Protein AF-A0A6I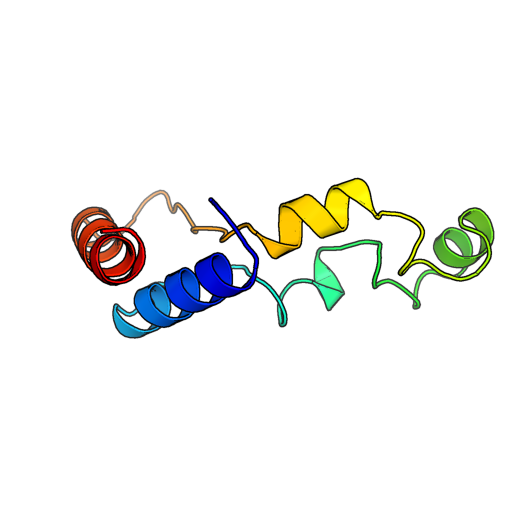3FL46-F1 (afdb_monomer_lite)

Secondary structure (DSSP, 8-state):
---HHHHHHHHHHHHHTT-----TTTTHHHH-GGG-TT-HHHHHHTTT-HHHHTHHHHHHHTT--PPP--TT--TTHHHHHHHHHHHHH-

Sequence (90 aa):
MADKATARKCRDSLLTEGLSTKILPEAVTWHFAGTWTHMSELVARHGGDLAKAFGPSRSRLERAVSLPVVVKMDETVPARLHTALSKVLS

pLDDT: mean 89.35, std 8.69, range [57.91, 96.88]

Radius of gyration: 15.99 Å; chains: 1; bounding box: 32×22×44 Å

Foldseek 3Di:
DQALVLQVQLQVLCVVLVFDWCAPDVNCCPVPQQNPLVPVVSCVVQVNHSVPSPVVVCRVRSRDIGGDDDPPDDPCSVVSSCVSNVVRPD

Structure (mmCIF, N/CA/C/O backbone):
data_AF-A0A6I3FL46-F1
#
_entry.id   AF-A0A6I3FL46-F1
#
loop_
_atom_site.group_PDB
_atom_site.id
_atom_site.type_symbol
_atom_site.label_atom_id
_atom_site.label_alt_id
_atom_site.label_comp_id
_atom_site.label_asym_id
_atom_site.label_entity_id
_atom_site.label_seq_id
_atom_site.pdbx_PDB_ins_code
_atom_site.Cartn_x
_atom_site.Cartn_y
_atom_site.Cartn_z
_atom_site.occupancy
_atom_site.B_iso_or_equiv
_atom_site.auth_seq_id
_atom_site.auth_comp_id
_atom_site.auth_asym_id
_atom_site.auth_atom_id
_atom_site.pdbx_PDB_model_num
ATOM 1 N N . MET A 1 1 ? 13.155 -3.166 11.696 1.00 57.91 1 MET A N 1
ATOM 2 C CA . MET A 1 1 ? 13.375 -2.388 10.449 1.00 57.91 1 MET A CA 1
ATOM 3 C C . MET A 1 1 ? 12.155 -2.564 9.559 1.00 57.91 1 MET A C 1
ATOM 5 O O . MET A 1 1 ? 11.668 -3.678 9.473 1.00 57.91 1 MET A O 1
ATOM 9 N N . ALA A 1 2 ? 11.643 -1.503 8.927 1.00 79.25 2 ALA A N 1
ATOM 10 C CA . ALA A 1 2 ? 10.507 -1.628 8.010 1.00 79.25 2 ALA A CA 1
ATOM 11 C C . ALA A 1 2 ? 10.948 -2.311 6.704 1.00 79.25 2 ALA A C 1
ATOM 13 O O . ALA A 1 2 ? 11.811 -1.780 5.996 1.00 79.25 2 ALA A O 1
ATOM 14 N N . ASP A 1 3 ? 10.360 -3.468 6.397 1.00 91.00 3 ASP A N 1
ATOM 15 C CA . ASP A 1 3 ? 10.612 -4.271 5.198 1.00 91.00 3 ASP A CA 1
ATOM 16 C C . ASP A 1 3 ? 9.304 -4.692 4.496 1.00 91.00 3 ASP A C 1
ATOM 18 O O . ASP A 1 3 ? 8.194 -4.442 4.974 1.00 91.00 3 ASP A O 1
ATOM 22 N N . LYS A 1 4 ? 9.437 -5.318 3.321 1.00 90.56 4 LYS A N 1
ATOM 23 C CA . LYS A 1 4 ? 8.304 -5.720 2.475 1.00 90.56 4 LYS A CA 1
ATOM 24 C C . LYS A 1 4 ? 7.443 -6.806 3.110 1.00 90.56 4 LYS A C 1
ATOM 26 O O . LYS A 1 4 ? 6.230 -6.827 2.907 1.00 90.56 4 LYS A O 1
ATOM 31 N N . ALA A 1 5 ? 8.057 -7.721 3.857 1.00 91.50 5 ALA A N 1
ATOM 32 C CA . ALA A 1 5 ? 7.334 -8.792 4.532 1.00 91.50 5 ALA A CA 1
ATOM 33 C C . ALA A 1 5 ? 6.483 -8.225 5.674 1.00 91.50 5 ALA A C 1
ATOM 35 O O . ALA A 1 5 ? 5.313 -8.573 5.805 1.00 91.50 5 ALA A O 1
ATOM 36 N N . THR A 1 6 ? 7.041 -7.292 6.437 1.00 93.19 6 THR A N 1
ATOM 37 C CA . THR A 1 6 ? 6.368 -6.573 7.517 1.00 93.19 6 THR A CA 1
ATOM 38 C C . THR A 1 6 ? 5.209 -5.743 6.975 1.00 93.19 6 THR A C 1
ATOM 40 O O . THR A 1 6 ? 4.103 -5.844 7.493 1.00 93.19 6 THR A O 1
ATOM 43 N N . ALA A 1 7 ? 5.399 -5.010 5.871 1.00 91.56 7 ALA A N 1
ATOM 44 C CA . ALA A 1 7 ? 4.313 -4.260 5.230 1.00 91.56 7 ALA A CA 1
ATOM 45 C C . ALA A 1 7 ? 3.145 -5.165 4.790 1.00 91.56 7 ALA A C 1
ATOM 47 O O . ALA A 1 7 ? 1.981 -4.810 4.980 1.00 91.56 7 ALA A O 1
ATOM 48 N N . ARG A 1 8 ? 3.440 -6.359 4.254 1.00 90.44 8 ARG A N 1
ATOM 49 C CA . ARG A 1 8 ? 2.416 -7.361 3.906 1.00 90.44 8 ARG A CA 1
ATOM 50 C C . ARG A 1 8 ? 1.666 -7.861 5.140 1.00 90.44 8 ARG A C 1
ATOM 52 O O . ARG A 1 8 ? 0.443 -7.807 5.140 1.00 90.44 8 ARG A O 1
ATOM 59 N N . LYS A 1 9 ? 2.384 -8.232 6.205 1.00 93.25 9 LYS A N 1
ATOM 60 C CA . LYS A 1 9 ? 1.781 -8.659 7.480 1.00 93.25 9 LYS A CA 1
ATOM 61 C C . LYS A 1 9 ? 0.893 -7.573 8.090 1.00 93.25 9 LYS A C 1
ATOM 63 O O . LYS A 1 9 ? -0.216 -7.871 8.521 1.00 93.25 9 LYS A O 1
ATOM 68 N N . CYS A 1 10 ? 1.339 -6.314 8.081 1.00 93.38 10 CYS A N 1
ATOM 69 C CA . CYS A 1 10 ? 0.525 -5.186 8.537 1.00 93.38 10 CYS A CA 1
ATOM 70 C C . CYS A 1 10 ? -0.771 -5.081 7.732 1.00 93.38 10 CYS A C 1
ATOM 72 O O . CYS A 1 10 ? -1.838 -4.951 8.323 1.00 93.38 10 CYS A O 1
ATOM 74 N N . ARG A 1 11 ? -0.707 -5.182 6.397 1.00 91.88 11 ARG A N 1
ATOM 75 C CA . ARG A 1 11 ? -1.917 -5.191 5.564 1.00 91.88 11 ARG A CA 1
ATOM 76 C C . ARG A 1 11 ? -2.833 -6.370 5.893 1.00 91.88 11 ARG A C 1
ATOM 78 O O . ARG A 1 11 ? -4.028 -6.151 6.036 1.00 91.88 11 ARG A O 1
ATOM 85 N N . ASP A 1 12 ? -2.313 -7.585 6.021 1.00 92.50 12 ASP A N 1
ATOM 86 C CA . ASP A 1 12 ? -3.156 -8.757 6.291 1.00 92.50 12 ASP A CA 1
ATOM 87 C C . ASP A 1 12 ? -3.862 -8.628 7.658 1.00 92.50 12 ASP A C 1
ATOM 89 O O . ASP A 1 12 ? -5.052 -8.926 7.786 1.00 92.50 12 ASP A O 1
ATOM 93 N N . SER A 1 13 ? -3.168 -8.074 8.659 1.00 94.94 13 SER A N 1
ATOM 94 C CA . SER A 1 13 ? -3.748 -7.739 9.966 1.00 94.94 13 SER A CA 1
ATOM 95 C C . SER A 1 13 ? -4.838 -6.659 9.862 1.00 94.94 13 SER A C 1
ATOM 97 O O . SER A 1 13 ? -5.917 -6.810 10.430 1.00 94.94 13 SER A O 1
ATOM 99 N N . LEU A 1 14 ? -4.608 -5.601 9.075 1.00 94.12 14 LEU A N 1
ATOM 100 C CA . LEU A 1 14 ? -5.597 -4.544 8.817 1.00 94.12 14 LEU A CA 1
ATOM 101 C C . LEU A 1 14 ? -6.858 -5.086 8.129 1.00 94.12 14 LEU A C 1
ATOM 103 O O . LEU A 1 14 ? -7.968 -4.751 8.539 1.00 94.12 14 LEU A O 1
ATOM 107 N N . LEU A 1 15 ? -6.699 -5.961 7.131 1.00 92.62 15 LEU A N 1
ATOM 108 C CA . LEU A 1 15 ? -7.824 -6.608 6.448 1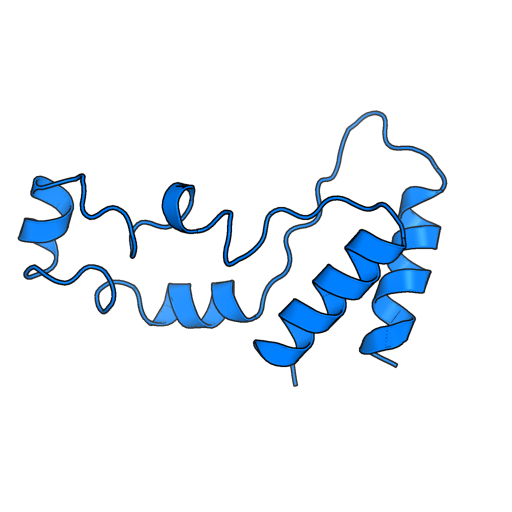.00 92.62 15 LEU A CA 1
ATOM 109 C C . LEU A 1 15 ? -8.637 -7.492 7.399 1.00 92.62 15 LEU A C 1
ATOM 111 O O . LEU A 1 15 ? -9.863 -7.491 7.321 1.00 92.62 15 LEU A O 1
ATOM 115 N N . THR A 1 16 ? -7.971 -8.195 8.319 1.00 94.25 16 THR A N 1
ATOM 116 C CA . THR A 1 16 ? -8.635 -9.015 9.350 1.00 94.25 16 THR A CA 1
ATOM 117 C C . THR A 1 16 ? -9.495 -8.161 10.280 1.00 94.25 16 THR A C 1
ATOM 119 O O . THR A 1 16 ? -10.594 -8.562 10.646 1.00 94.25 16 THR A O 1
ATOM 122 N N . GLU A 1 17 ? -9.041 -6.950 10.607 1.00 94.25 17 GLU A N 1
ATOM 123 C CA . GLU A 1 17 ? -9.829 -5.973 11.363 1.00 94.25 17 GLU A CA 1
ATOM 124 C C . GLU A 1 17 ? -10.884 -5.258 10.506 1.00 94.25 17 GLU A C 1
ATOM 126 O O . GLU A 1 17 ? -11.507 -4.320 10.991 1.00 94.25 17 GLU A O 1
ATOM 131 N N . GLY A 1 18 ? -11.097 -5.642 9.241 1.00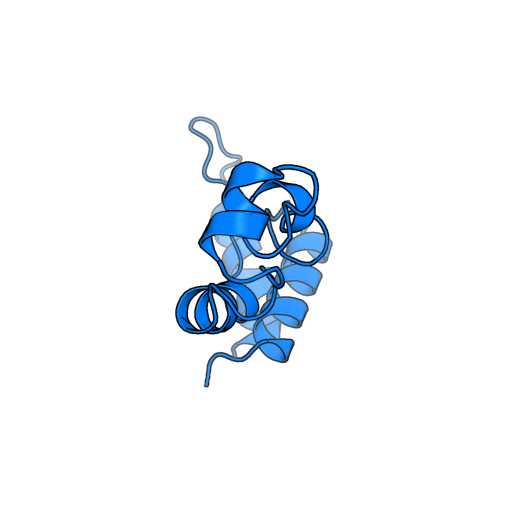 92.44 18 GLY A N 1
ATOM 132 C CA . GLY A 1 18 ? -12.080 -5.045 8.328 1.00 92.44 18 GLY A CA 1
ATOM 133 C C . GLY A 1 18 ? -11.693 -3.662 7.794 1.00 92.44 18 GLY A C 1
ATOM 134 O O . GLY A 1 18 ? -12.568 -2.884 7.408 1.00 9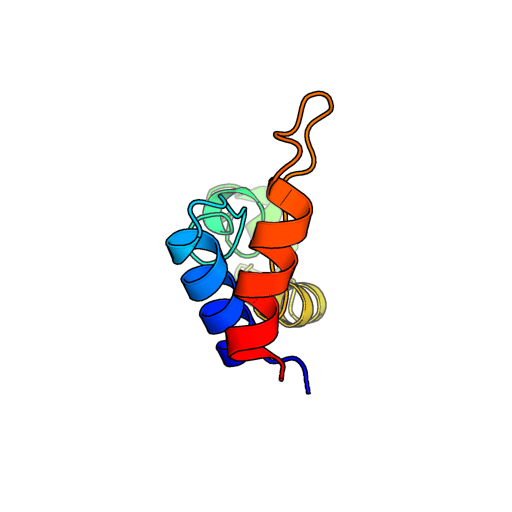2.44 18 GLY A O 1
ATOM 135 N N . LEU A 1 19 ? -10.406 -3.310 7.828 1.00 92.00 19 LEU A N 1
ATOM 136 C CA . LEU A 1 19 ? -9.886 -2.037 7.331 1.00 92.00 19 LEU A CA 1
ATOM 137 C C . LEU A 1 19 ? -9.330 -2.225 5.919 1.00 92.00 19 LEU A C 1
ATOM 139 O O . LEU A 1 19 ? -8.383 -2.982 5.696 1.00 92.00 19 LEU A O 1
ATOM 143 N N . SER A 1 20 ? -9.911 -1.515 4.952 1.00 86.44 20 SER A N 1
ATOM 144 C CA . SER A 1 20 ? -9.402 -1.524 3.584 1.00 86.44 20 SER A CA 1
ATOM 145 C C . SER A 1 20 ? -8.040 -0.832 3.509 1.00 86.44 20 SER A C 1
ATOM 147 O O . SER A 1 20 ? -7.749 0.125 4.228 1.00 86.44 20 SER A O 1
ATOM 149 N N . THR A 1 21 ? -7.184 -1.321 2.617 1.00 82.75 21 THR A N 1
ATOM 150 C CA . THR A 1 21 ? -5.866 -0.738 2.355 1.00 82.75 21 THR A CA 1
ATOM 151 C C . THR A 1 21 ? -5.693 -0.549 0.855 1.00 82.75 21 THR A C 1
ATOM 153 O O . THR A 1 21 ? -6.237 -1.311 0.056 1.00 82.75 21 THR A O 1
ATOM 156 N N . LYS A 1 22 ? -4.936 0.471 0.447 1.00 71.44 22 LYS A N 1
ATOM 157 C CA . LYS A 1 22 ? -4.554 0.670 -0.961 1.00 71.44 22 LYS A CA 1
ATOM 158 C C . LYS A 1 22 ? -3.088 0.294 -1.136 1.00 71.44 22 LYS A C 1
ATOM 160 O O . LYS A 1 22 ? -2.208 1.149 -1.121 1.00 71.44 22 LYS A O 1
ATOM 165 N N . ILE A 1 23 ? -2.807 -1.002 -1.226 1.00 66.62 23 ILE A N 1
ATOM 166 C CA . ILE A 1 23 ? -1.435 -1.526 -1.289 1.00 66.62 23 ILE A CA 1
ATOM 167 C C . ILE A 1 23 ? -1.233 -2.518 -2.438 1.00 66.62 23 ILE A C 1
ATOM 169 O O . ILE A 1 23 ? -2.157 -3.052 -3.046 1.00 66.62 23 ILE A O 1
ATOM 173 N N . LEU A 1 24 ? 0.047 -2.729 -2.726 1.00 59.81 24 LEU A N 1
ATOM 174 C CA . LEU A 1 24 ? 0.642 -3.897 -3.359 1.00 59.81 24 LEU A CA 1
ATOM 175 C C . LEU A 1 24 ? 0.075 -5.267 -2.896 1.00 59.81 24 LEU A C 1
ATOM 177 O O . LEU A 1 24 ? -0.116 -5.508 -1.698 1.00 59.81 24 LEU A O 1
ATOM 181 N N . PRO A 1 25 ? -0.038 -6.246 -3.810 1.00 59.25 25 PRO A N 1
ATOM 182 C CA . PRO A 1 25 ? 0.293 -6.147 -5.233 1.00 59.25 25 PRO A CA 1
ATOM 183 C C . PRO A 1 25 ? -0.813 -5.491 -6.076 1.00 59.25 25 PRO A C 1
ATOM 185 O O . PRO A 1 25 ? -0.510 -4.967 -7.142 1.00 59.25 25 PRO A O 1
ATOM 188 N N . GLU A 1 26 ? -2.053 -5.457 -5.590 1.00 62.44 26 GLU A N 1
ATOM 189 C CA . GLU A 1 26 ? -3.235 -5.160 -6.411 1.00 62.44 26 GLU A CA 1
ATOM 190 C C . GLU A 1 26 ? -3.294 -3.715 -6.920 1.00 62.44 26 GLU A C 1
ATOM 192 O O . GLU A 1 26 ? -3.669 -3.475 -8.064 1.00 62.44 26 GLU A O 1
ATOM 197 N N . ALA A 1 27 ? -2.856 -2.738 -6.121 1.00 67.69 27 ALA A N 1
ATOM 198 C CA . ALA A 1 27 ? -2.930 -1.334 -6.524 1.00 67.69 27 ALA A CA 1
ATOM 199 C C . ALA A 1 27 ? -1.814 -0.901 -7.493 1.00 67.69 27 ALA A C 1
ATOM 201 O O . ALA A 1 27 ? -1.928 0.149 -8.123 1.00 67.69 27 ALA A O 1
ATOM 202 N N . VAL A 1 28 ? -0.717 -1.651 -7.620 1.00 73.75 28 VAL A N 1
ATOM 203 C CA . VAL A 1 28 ? 0.499 -1.129 -8.275 1.00 73.75 28 VAL A CA 1
ATOM 204 C C . VAL A 1 28 ? 0.465 -1.199 -9.784 1.00 73.75 28 VAL A C 1
ATOM 206 O O . VAL A 1 28 ? 1.049 -0.320 -10.406 1.00 73.75 28 VAL A O 1
ATOM 209 N N . THR A 1 29 ? -0.290 -2.129 -10.359 1.00 79.19 29 THR A N 1
ATOM 210 C CA . THR A 1 29 ? -0.557 -2.163 -11.805 1.00 79.19 29 THR A CA 1
ATOM 211 C C . THR A 1 29 ? -1.230 -0.881 -12.307 1.00 79.19 29 THR A C 1
ATOM 213 O O . THR A 1 29 ? -1.015 -0.477 -13.445 1.00 79.19 29 THR A O 1
ATOM 216 N N . TRP A 1 30 ? -1.993 -0.205 -11.441 1.00 81.88 30 TRP A N 1
ATOM 217 C CA . TR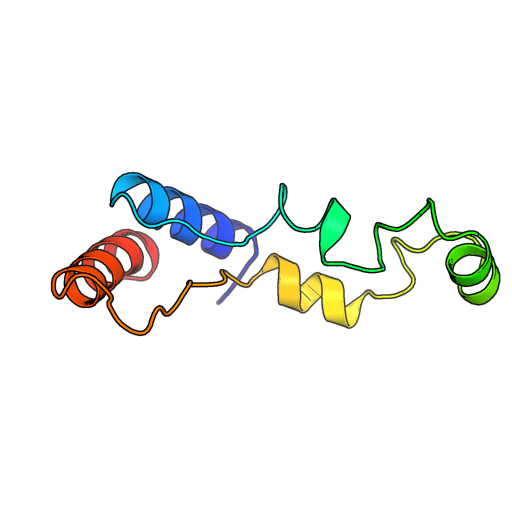P A 1 30 ? -2.710 1.032 -11.763 1.00 81.88 30 TRP A CA 1
ATOM 218 C C . TRP A 1 30 ? -2.028 2.293 -11.230 1.00 81.88 30 TRP A C 1
ATOM 220 O O . TRP A 1 30 ? -2.048 3.315 -11.901 1.00 81.88 30 TRP A O 1
ATOM 230 N N . HIS A 1 31 ? -1.390 2.240 -10.059 1.00 87.50 31 HIS A N 1
ATOM 231 C CA . HIS A 1 31 ? -0.882 3.436 -9.371 1.00 87.50 31 HIS A CA 1
ATOM 232 C C . HIS A 1 31 ? 0.640 3.628 -9.475 1.00 87.50 31 HIS A C 1
ATOM 234 O O . HIS A 1 31 ? 1.173 4.564 -8.880 1.00 87.50 31 HIS A O 1
ATOM 240 N N . PHE A 1 32 ? 1.368 2.759 -10.187 1.00 91.00 32 PHE A N 1
ATOM 241 C CA . PHE A 1 32 ? 2.823 2.855 -10.297 1.00 91.00 32 PHE A CA 1
ATOM 242 C C . PHE A 1 32 ? 3.323 2.722 -11.735 1.00 91.00 32 PHE A C 1
ATOM 244 O O . PHE A 1 32 ? 3.238 1.656 -12.349 1.00 91.00 32 PHE A O 1
ATOM 251 N N . ALA A 1 33 ? 3.982 3.786 -12.201 1.00 93.00 33 ALA A N 1
ATOM 252 C CA . ALA A 1 33 ? 4.580 3.895 -13.531 1.00 93.00 33 ALA A CA 1
ATOM 253 C C . ALA A 1 33 ? 5.481 2.711 -13.911 1.00 93.00 33 ALA A C 1
ATOM 255 O O . ALA A 1 33 ? 5.520 2.322 -15.072 1.00 93.00 33 ALA A O 1
ATOM 256 N N . GLY A 1 34 ? 6.142 2.067 -12.941 1.00 91.75 34 GLY A N 1
ATOM 257 C CA . GLY A 1 34 ? 6.974 0.885 -13.184 1.00 91.75 34 GLY A CA 1
ATOM 258 C C . GLY A 1 34 ? 6.230 -0.366 -13.667 1.00 91.75 34 GLY A C 1
ATOM 259 O O . GLY A 1 34 ? 6.861 -1.410 -13.814 1.00 91.75 34 GLY A O 1
ATOM 260 N N . THR A 1 35 ? 4.912 -0.289 -13.864 1.00 91.44 35 THR A N 1
ATOM 261 C CA . THR A 1 35 ? 4.068 -1.368 -14.405 1.00 91.44 35 THR A CA 1
ATOM 262 C C . THR A 1 35 ? 3.217 -0.945 -15.605 1.00 91.44 35 THR A C 1
ATOM 264 O O . THR A 1 35 ? 2.530 -1.782 -16.184 1.00 91.44 35 THR A O 1
ATOM 267 N N . TRP A 1 36 ? 3.264 0.326 -16.017 1.00 92.69 36 TRP A N 1
ATOM 268 C CA . TRP A 1 36 ? 2.422 0.870 -17.086 1.00 92.69 36 TRP A CA 1
ATOM 269 C C . TRP A 1 36 ? 2.984 0.563 -18.478 1.00 92.69 36 TRP A C 1
ATOM 271 O O . TRP A 1 36 ? 3.256 1.455 -19.275 1.00 92.69 36 TRP A O 1
ATOM 281 N N . THR A 1 37 ? 3.162 -0.721 -18.786 1.00 91.31 37 THR A N 1
ATOM 282 C CA . THR A 1 37 ? 3.689 -1.183 -20.083 1.00 91.31 37 THR A CA 1
ATOM 283 C C . THR A 1 37 ? 2.776 -0.845 -21.263 1.00 91.31 37 THR A C 1
ATOM 285 O O . THR A 1 37 ? 3.227 -0.860 -22.401 1.00 91.31 37 THR A O 1
ATOM 288 N N . HIS A 1 38 ? 1.516 -0.494 -20.996 1.00 92.31 38 HIS A N 1
ATOM 289 C CA . HIS A 1 38 ? 0.561 -0.008 -21.989 1.00 92.31 38 HIS A CA 1
ATOM 290 C C . HIS A 1 38 ? 0.859 1.422 -22.487 1.00 92.31 38 HIS A C 1
ATOM 292 O O . HIS A 1 38 ? 0.300 1.827 -23.500 1.00 92.31 38 HIS A O 1
ATOM 298 N N . MET A 1 39 ? 1.723 2.193 -21.810 1.00 95.19 39 MET A N 1
ATOM 299 C CA . MET A 1 39 ? 2.137 3.536 -22.241 1.00 95.19 39 MET A CA 1
ATOM 300 C C . MET A 1 39 ? 3.440 3.467 -23.047 1.00 95.19 39 MET A C 1
ATOM 302 O O . MET A 1 39 ? 4.536 3.558 -22.487 1.00 95.19 39 MET A O 1
ATOM 306 N N . SER A 1 40 ? 3.335 3.320 -24.367 1.00 95.25 40 SER A N 1
ATOM 307 C CA . SER A 1 40 ? 4.474 3.142 -25.284 1.00 95.25 40 SER A CA 1
ATOM 308 C C . SER A 1 40 ? 5.554 4.221 -25.169 1.00 95.25 40 SER A C 1
ATOM 310 O O . SER A 1 40 ? 6.746 3.919 -25.144 1.00 95.25 40 SER A O 1
ATOM 312 N N . GLU A 1 41 ? 5.156 5.481 -25.046 1.00 96.88 41 GLU A N 1
ATOM 313 C CA . GLU A 1 41 ? 6.040 6.643 -24.980 1.00 96.88 41 GLU A CA 1
ATOM 314 C C . GLU A 1 41 ? 6.847 6.646 -23.680 1.00 96.88 41 GLU A C 1
ATOM 316 O O . GLU A 1 41 ? 8.034 6.977 -23.670 1.00 96.88 41 GLU A O 1
ATOM 321 N N . LEU A 1 42 ? 6.217 6.222 -22.581 1.00 96.00 42 LEU A N 1
ATOM 322 C CA . LEU A 1 42 ? 6.876 6.055 -21.291 1.00 96.00 42 LEU A CA 1
ATOM 323 C C . LEU A 1 42 ? 7.895 4.913 -21.363 1.00 96.00 42 LEU A C 1
ATOM 325 O O . LEU A 1 42 ? 9.040 5.088 -20.949 1.00 96.00 42 LEU A O 1
ATOM 329 N N . VAL A 1 43 ? 7.507 3.767 -21.930 1.00 96.38 43 VAL A N 1
ATOM 330 C CA . VAL A 1 43 ? 8.395 2.610 -22.127 1.00 96.38 43 VAL A CA 1
ATOM 331 C C . VAL A 1 43 ? 9.628 3.007 -22.944 1.00 96.38 43 VAL A C 1
ATOM 333 O O . VAL A 1 43 ? 10.755 2.753 -22.513 1.00 96.38 43 VAL A O 1
ATOM 336 N N . ALA A 1 44 ? 9.434 3.689 -24.074 1.00 96.38 44 ALA A N 1
ATOM 337 C CA . ALA A 1 44 ? 10.519 4.135 -24.946 1.00 96.38 44 ALA A CA 1
ATOM 338 C C . ALA A 1 44 ? 11.468 5.114 -24.237 1.00 96.38 44 ALA A C 1
ATOM 340 O O . ALA A 1 44 ? 12.687 4.940 -24.280 1.00 96.38 44 ALA A O 1
ATOM 341 N N . ARG A 1 45 ? 10.923 6.099 -23.510 1.00 96.12 45 ARG A N 1
ATOM 342 C CA . ARG A 1 45 ? 11.714 7.095 -22.764 1.00 96.12 45 ARG A CA 1
ATOM 343 C C . ARG A 1 45 ? 12.602 6.479 -21.679 1.00 96.12 45 ARG A C 1
ATOM 345 O O . ARG A 1 45 ? 13.614 7.069 -21.311 1.00 96.12 45 ARG A O 1
ATOM 352 N N . HIS A 1 46 ? 12.229 5.311 -21.168 1.00 95.12 46 HIS A N 1
ATOM 353 C CA . HIS A 1 46 ? 12.919 4.626 -20.078 1.00 95.12 46 HIS A CA 1
ATOM 354 C C . HIS A 1 46 ? 13.658 3.353 -20.526 1.00 95.12 46 HIS A C 1
ATOM 356 O O . HIS A 1 46 ? 13.926 2.474 -19.709 1.00 95.12 46 HIS A O 1
ATOM 362 N N . GLY A 1 47 ? 14.019 3.254 -21.810 1.00 92.44 47 GLY A N 1
ATOM 363 C CA . GLY A 1 47 ? 14.893 2.188 -22.312 1.00 92.44 47 GLY A CA 1
ATOM 364 C C . GLY A 1 47 ? 14.224 0.817 -22.421 1.00 92.44 47 GLY A C 1
ATOM 365 O O . GLY A 1 47 ? 14.911 -0.200 -22.388 1.00 92.44 47 GLY A O 1
ATOM 366 N N . GLY A 1 48 ? 12.893 0.772 -22.529 1.00 92.75 48 GLY A N 1
ATOM 367 C CA . GLY A 1 48 ? 12.135 -0.454 -22.794 1.00 92.75 48 GLY A CA 1
ATOM 368 C C . GLY A 1 48 ? 11.726 -1.262 -21.558 1.00 92.75 48 GLY A C 1
ATOM 369 O O . GLY A 1 48 ? 10.844 -2.108 -21.668 1.0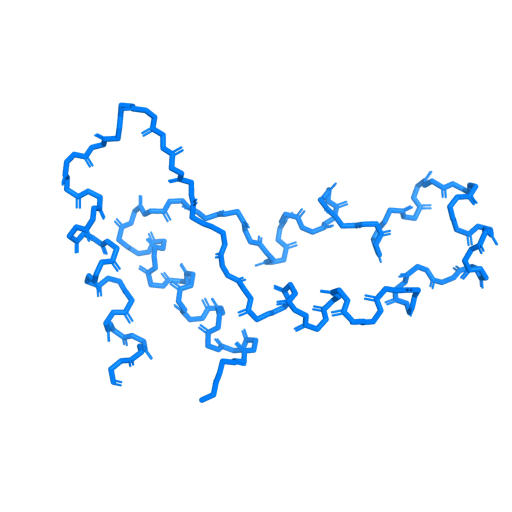0 92.75 48 GLY A O 1
ATOM 370 N N . ASP A 1 49 ? 12.303 -0.997 -20.381 1.00 91.50 49 ASP A N 1
ATOM 371 C CA . ASP A 1 49 ? 12.026 -1.752 -19.148 1.00 91.50 49 ASP A CA 1
ATOM 372 C C . ASP A 1 49 ? 11.667 -0.829 -17.970 1.00 91.50 49 ASP A C 1
ATOM 374 O O . ASP A 1 49 ? 12.510 -0.396 -17.175 1.00 91.50 49 ASP A O 1
ATOM 378 N N . LEU A 1 50 ? 10.366 -0.566 -17.814 1.00 93.38 50 LEU A N 1
ATOM 379 C CA . LEU A 1 50 ? 9.837 0.250 -16.716 1.00 93.38 50 LEU A CA 1
ATOM 380 C C . LEU A 1 50 ? 10.043 -0.378 -15.332 1.00 93.38 50 LEU A C 1
ATOM 382 O O . LEU A 1 50 ? 10.034 0.344 -14.328 1.00 93.38 50 LEU A O 1
ATOM 386 N N . ALA A 1 51 ? 10.276 -1.692 -15.234 1.00 86.56 51 ALA A N 1
ATOM 387 C CA . ALA A 1 51 ? 10.456 -2.341 -13.940 1.00 86.56 51 ALA A CA 1
ATOM 388 C C . ALA A 1 51 ? 11.727 -1.847 -13.233 1.00 86.56 51 ALA A C 1
ATOM 390 O O . ALA A 1 51 ? 11.731 -1.732 -11.999 1.00 86.56 51 ALA A O 1
ATOM 391 N N . LYS A 1 52 ? 12.757 -1.503 -14.018 1.00 89.50 52 LYS A N 1
ATOM 392 C CA . LYS A 1 52 ? 14.061 -0.994 -13.563 1.00 89.50 52 LYS A CA 1
ATOM 393 C C . LYS A 1 52 ? 14.147 0.533 -13.527 1.00 89.50 52 LYS A C 1
ATOM 395 O O . LYS A 1 52 ? 14.991 1.069 -12.815 1.00 89.50 52 LYS A O 1
ATOM 400 N N . ALA A 1 53 ? 13.247 1.235 -14.215 1.00 93.44 53 ALA A N 1
ATOM 401 C CA . ALA A 1 53 ? 13.269 2.694 -14.338 1.00 93.44 53 ALA A CA 1
ATOM 402 C C . ALA A 1 53 ? 13.061 3.453 -13.010 1.00 93.44 53 ALA A C 1
ATOM 404 O O . ALA A 1 53 ? 13.523 4.582 -12.862 1.00 93.44 53 ALA A O 1
ATOM 405 N N . PHE A 1 54 ? 12.389 2.839 -12.026 1.00 92.81 54 PHE A N 1
ATOM 406 C CA . PHE A 1 54 ? 11.942 3.513 -10.795 1.00 92.81 54 PHE A CA 1
ATOM 407 C C . PHE A 1 54 ? 12.385 2.798 -9.506 1.00 92.81 54 PHE A C 1
ATOM 409 O O . PHE A 1 54 ? 11.613 2.682 -8.549 1.00 92.81 54 PHE A O 1
ATOM 416 N N . GLY A 1 55 ? 13.628 2.308 -9.467 1.00 91.94 55 GLY A N 1
ATOM 417 C CA . GLY A 1 55 ? 14.183 1.532 -8.345 1.00 91.94 55 GLY A CA 1
ATOM 418 C C . GLY A 1 55 ? 13.981 2.161 -6.953 1.00 91.94 55 GLY A C 1
ATOM 419 O O . GLY A 1 55 ? 13.397 1.511 -6.079 1.00 91.94 55 GLY A O 1
ATOM 420 N N . PRO A 1 56 ? 14.374 3.433 -6.725 1.00 93.44 56 PRO A N 1
ATOM 421 C CA . PRO A 1 56 ? 14.192 4.088 -5.427 1.00 93.44 56 PRO A CA 1
ATOM 422 C C . PRO A 1 56 ? 12.725 4.211 -4.994 1.00 93.44 56 PRO A C 1
ATOM 424 O O . PRO A 1 56 ? 12.420 4.110 -3.805 1.00 93.44 56 PRO A O 1
ATOM 427 N N . SER A 1 57 ? 11.805 4.432 -5.935 1.00 91.88 57 SER A N 1
ATOM 428 C CA . SER A 1 57 ? 10.368 4.513 -5.644 1.00 91.88 57 SER A CA 1
ATOM 429 C C . SER A 1 57 ? 9.800 3.136 -5.317 1.00 91.88 57 SER A C 1
ATOM 431 O O . SER A 1 57 ? 9.106 2.990 -4.312 1.00 91.88 57 SER A O 1
ATOM 433 N N . ARG A 1 58 ? 10.170 2.105 -6.089 1.00 90.25 58 ARG A N 1
ATOM 434 C CA . ARG A 1 58 ? 9.787 0.708 -5.833 1.00 90.25 58 ARG A CA 1
ATOM 435 C C . ARG A 1 58 ? 10.212 0.265 -4.433 1.00 90.25 58 ARG A C 1
ATOM 437 O O . ARG A 1 58 ? 9.387 -0.240 -3.684 1.00 90.25 58 ARG A O 1
ATOM 444 N N . SER A 1 59 ? 11.459 0.530 -4.044 1.00 90.56 59 SER A N 1
ATOM 445 C CA . SER A 1 59 ? 11.986 0.168 -2.717 1.00 90.56 59 SER A CA 1
ATOM 446 C C . SER A 1 59 ? 11.225 0.821 -1.550 1.00 90.56 59 SER A C 1
ATOM 448 O O . SER A 1 59 ? 11.088 0.227 -0.478 1.00 90.56 59 SER A O 1
ATOM 450 N N . ARG A 1 60 ? 10.698 2.039 -1.736 1.00 90.94 60 ARG A N 1
ATOM 451 C CA . ARG A 1 60 ? 9.847 2.705 -0.734 1.00 90.94 60 ARG A CA 1
ATOM 452 C C . ARG A 1 60 ? 8.438 2.117 -0.718 1.00 90.94 60 ARG A C 1
ATOM 454 O O . ARG A 1 60 ? 7.958 1.734 0.343 1.00 90.94 60 ARG A O 1
ATOM 461 N N . LEU A 1 61 ? 7.811 2.007 -1.889 1.00 89.06 61 LEU A N 1
ATOM 462 C CA . LEU A 1 61 ? 6.443 1.503 -2.040 1.00 89.06 61 LEU A CA 1
ATOM 463 C C . LEU A 1 61 ? 6.295 0.071 -1.526 1.00 89.06 61 LEU A C 1
ATOM 465 O O . LEU A 1 61 ? 5.317 -0.240 -0.856 1.00 89.06 61 LEU A O 1
ATOM 469 N N . GLU A 1 62 ? 7.281 -0.791 -1.777 1.00 88.31 62 GLU A N 1
ATOM 470 C CA . GLU A 1 62 ? 7.247 -2.187 -1.333 1.00 88.31 62 GLU A CA 1
ATOM 471 C C . GLU A 1 62 ? 7.252 -2.360 0.186 1.00 88.31 62 GLU A C 1
ATOM 473 O O . GLU A 1 62 ? 6.921 -3.441 0.661 1.00 88.31 62 GLU A O 1
ATOM 478 N N . ARG A 1 63 ? 7.581 -1.315 0.947 1.00 90.69 63 ARG A N 1
ATOM 479 C CA . ARG A 1 63 ? 7.655 -1.338 2.414 1.00 90.69 63 ARG A CA 1
ATOM 480 C C . ARG A 1 63 ? 6.600 -0.441 3.067 1.00 90.69 63 ARG A C 1
ATOM 482 O O . ARG A 1 63 ? 6.694 -0.171 4.260 1.00 90.69 63 ARG A O 1
ATOM 489 N N . ALA A 1 64 ? 5.618 0.028 2.297 1.00 90.19 64 ALA A N 1
ATOM 490 C CA . ALA A 1 64 ? 4.582 0.947 2.750 1.00 90.19 64 ALA A CA 1
ATOM 491 C C . ALA A 1 64 ? 3.183 0.319 2.669 1.00 90.19 64 ALA A C 1
ATOM 493 O O . ALA A 1 64 ? 2.896 -0.481 1.779 1.00 90.19 64 ALA A O 1
ATOM 494 N N . VAL A 1 65 ? 2.300 0.740 3.577 1.00 89.81 65 VAL A N 1
ATOM 495 C CA . VAL A 1 65 ? 0.857 0.460 3.551 1.00 89.81 65 VAL A CA 1
ATOM 496 C C . VAL A 1 65 ? 0.125 1.800 3.473 1.00 89.81 65 VAL A C 1
ATOM 498 O O . VAL A 1 65 ? 0.419 2.699 4.257 1.00 89.81 65 VAL A O 1
ATOM 501 N N . SER A 1 66 ? -0.811 1.950 2.532 1.00 89.81 66 SER A N 1
ATOM 502 C CA . SER A 1 66 ? -1.658 3.146 2.442 1.00 89.81 66 SER A CA 1
ATOM 503 C C . SER A 1 66 ? -2.963 2.930 3.202 1.00 89.81 66 SER A C 1
ATOM 505 O O . SER A 1 66 ? -3.689 1.967 2.929 1.00 89.81 66 SER A O 1
ATOM 507 N N . LEU A 1 67 ? -3.250 3.843 4.131 1.00 89.88 67 LEU A N 1
ATOM 508 C CA . LEU A 1 67 ? -4.466 3.865 4.936 1.00 89.88 67 LEU A CA 1
ATOM 509 C C . LEU A 1 67 ? -5.432 4.923 4.379 1.00 89.88 67 LEU A C 1
ATOM 511 O O . LEU A 1 67 ? -5.045 6.089 4.264 1.00 89.88 67 LEU A O 1
ATOM 515 N N . PRO A 1 68 ? -6.673 4.557 4.019 1.00 86.81 68 PRO A N 1
ATOM 516 C CA . PRO A 1 68 ? -7.674 5.532 3.617 1.00 86.81 68 PRO A CA 1
ATOM 517 C C . PRO A 1 68 ? -8.146 6.342 4.831 1.00 86.81 68 PRO A C 1
ATOM 519 O O . PRO A 1 68 ? -8.616 5.785 5.818 1.00 86.81 68 PRO A O 1
ATOM 522 N N . VAL A 1 69 ? -8.062 7.667 4.727 1.00 88.44 69 VAL A N 1
ATOM 523 C CA . VAL A 1 69 ? -8.624 8.607 5.703 1.00 88.44 69 VAL A CA 1
ATOM 524 C C . VAL A 1 69 ? -9.826 9.276 5.049 1.00 88.44 69 VAL A C 1
ATOM 526 O O . VAL A 1 69 ? -9.684 9.934 4.019 1.00 88.44 69 VAL A O 1
ATOM 529 N N . VAL A 1 70 ? -11.016 9.071 5.609 1.00 89.25 70 VAL A N 1
ATOM 530 C CA . VAL A 1 70 ? -12.276 9.611 5.076 1.00 89.25 70 VAL A CA 1
ATOM 531 C C . VAL A 1 70 ? -12.882 10.608 6.062 1.00 89.25 70 VAL A C 1
ATOM 533 O O . VAL A 1 70 ? -12.745 10.443 7.268 1.00 89.25 70 VAL A O 1
ATOM 536 N N . VAL A 1 71 ? -13.552 11.648 5.552 1.00 89.88 71 VAL A N 1
ATOM 537 C CA . VAL A 1 71 ? -14.078 12.762 6.372 1.00 89.88 71 VAL A CA 1
ATOM 538 C C . VAL A 1 71 ? -15.093 12.289 7.417 1.00 89.88 71 VAL A C 1
ATOM 540 O O . VAL A 1 71 ? -15.105 12.789 8.533 1.00 89.88 71 VAL A O 1
ATOM 543 N N . LYS A 1 72 ? -15.935 11.315 7.061 1.00 91.50 72 LYS A N 1
ATOM 544 C CA . LYS A 1 72 ? -16.907 10.681 7.961 1.00 91.50 72 LYS A CA 1
ATOM 545 C C . LYS A 1 72 ? -16.464 9.250 8.256 1.00 91.50 72 LYS A C 1
ATOM 547 O O . LYS A 1 72 ? -17.098 8.304 7.794 1.00 91.50 72 LYS A O 1
ATOM 552 N N . MET A 1 73 ? -15.306 9.100 8.897 1.00 91.56 73 MET A N 1
ATOM 553 C CA . MET A 1 73 ? -14.826 7.776 9.295 1.00 91.56 73 MET A CA 1
ATOM 554 C C . MET A 1 73 ? -15.593 7.280 10.514 1.00 91.56 73 MET A C 1
ATOM 556 O O . MET A 1 73 ? -16.029 8.070 11.343 1.00 91.56 73 MET A O 1
ATOM 560 N N . ASP A 1 74 ? -15.746 5.967 10.608 1.00 92.69 74 ASP A N 1
ATOM 561 C CA . ASP A 1 74 ? -16.257 5.336 11.817 1.00 92.69 74 ASP A CA 1
ATOM 562 C C . ASP A 1 74 ? -15.283 5.601 12.983 1.00 92.69 74 ASP A C 1
ATOM 564 O O . ASP A 1 74 ? -14.074 5.399 12.846 1.00 92.69 74 ASP A O 1
ATOM 568 N N . GLU A 1 75 ? -15.805 6.060 14.121 1.00 94.75 75 GLU A N 1
ATOM 569 C CA . GLU A 1 75 ? -15.024 6.444 15.310 1.00 94.75 75 GLU A CA 1
ATOM 570 C C . GLU A 1 75 ? -14.189 5.284 15.887 1.00 94.75 75 GLU A C 1
ATOM 572 O O . GLU A 1 75 ? -13.211 5.497 16.603 1.00 94.75 75 GLU A O 1
ATOM 577 N N . THR A 1 76 ? -14.528 4.033 15.557 1.00 95.19 76 THR A N 1
ATOM 578 C CA . THR A 1 76 ? -13.767 2.841 15.962 1.00 95.19 76 THR A CA 1
ATOM 579 C C . THR A 1 76 ? -12.516 2.603 15.114 1.00 95.19 76 THR A C 1
ATOM 581 O O . THR A 1 76 ? -11.664 1.792 15.492 1.00 95.19 76 THR A O 1
ATOM 584 N N . VAL A 1 77 ? -12.361 3.292 13.975 1.00 94.44 77 VAL A N 1
ATOM 585 C CA . VAL A 1 77 ? -11.248 3.080 13.033 1.00 94.44 77 VAL A CA 1
ATOM 586 C C . VAL A 1 77 ? -9.877 3.268 13.692 1.00 94.44 77 VAL A C 1
ATOM 588 O O . VAL A 1 77 ? -9.050 2.368 13.536 1.00 94.44 77 VAL A O 1
ATOM 591 N N . PRO A 1 78 ? -9.596 4.337 14.466 1.00 94.25 78 PRO A N 1
ATOM 592 C CA . PRO A 1 78 ? -8.311 4.483 15.153 1.00 94.25 78 PRO A CA 1
ATOM 593 C C . PRO A 1 78 ? -7.983 3.326 16.112 1.00 94.25 78 PRO A C 1
ATOM 595 O O . PRO A 1 78 ? -6.849 2.846 16.136 1.00 94.25 78 PRO A O 1
ATOM 598 N N . ALA A 1 79 ? -8.972 2.823 16.858 1.00 95.88 79 ALA A N 1
ATOM 599 C CA . ALA A 1 79 ? -8.782 1.707 17.789 1.00 95.88 79 ALA A CA 1
ATOM 600 C C . ALA A 1 79 ? -8.508 0.378 17.059 1.00 95.88 79 ALA A C 1
ATOM 602 O O . ALA A 1 79 ? -7.632 -0.396 17.461 1.00 95.88 79 ALA A O 1
ATOM 603 N N . ARG A 1 80 ? -9.211 0.134 15.947 1.00 95.69 80 ARG A N 1
ATOM 604 C CA . ARG A 1 80 ? -8.976 -1.021 15.064 1.00 95.69 80 ARG A CA 1
ATOM 605 C C . ARG A 1 80 ? -7.613 -0.937 14.375 1.00 95.69 80 ARG A C 1
ATOM 607 O O . ARG A 1 80 ? -6.913 -1.942 14.307 1.00 95.69 80 ARG A O 1
ATOM 614 N N . LEU A 1 81 ? -7.195 0.257 13.937 1.00 95.38 81 LEU A N 1
ATOM 615 C CA . LEU A 1 81 ? -5.858 0.505 13.383 1.00 95.38 81 LEU A CA 1
ATOM 616 C C . LEU A 1 81 ? -4.769 0.145 14.393 1.00 95.38 81 LEU A C 1
ATOM 618 O O . LEU A 1 81 ? -3.850 -0.600 14.058 1.00 95.38 81 LEU A O 1
ATOM 622 N N . HIS A 1 82 ? -4.888 0.636 15.627 1.00 95.50 82 HIS A N 1
ATOM 623 C CA . HIS A 1 82 ? -3.946 0.311 16.693 1.00 95.50 82 HIS A CA 1
ATOM 624 C C . HIS A 1 82 ? -3.893 -1.201 16.938 1.00 95.50 82 HIS A C 1
ATOM 626 O O . HIS A 1 82 ? -2.824 -1.797 16.856 1.00 95.50 82 HIS A O 1
ATOM 632 N N . THR A 1 83 ? -5.049 -1.842 17.135 1.00 96.38 83 THR A N 1
ATOM 633 C CA . THR A 1 83 ? -5.148 -3.298 17.335 1.00 96.38 83 THR A CA 1
ATOM 634 C C . THR A 1 83 ? -4.478 -4.085 16.204 1.00 96.38 83 THR A C 1
ATOM 636 O O . THR A 1 83 ? -3.678 -4.983 16.469 1.00 96.38 83 THR A O 1
ATOM 639 N N . ALA A 1 84 ? -4.751 -3.735 14.944 1.00 95.69 84 ALA A N 1
ATOM 640 C CA . ALA A 1 84 ? -4.155 -4.390 13.783 1.00 95.69 84 ALA A CA 1
ATOM 641 C C . ALA A 1 84 ? -2.628 -4.235 13.743 1.00 95.69 84 ALA A C 1
ATOM 643 O O . ALA A 1 84 ? -1.908 -5.207 13.497 1.00 95.69 84 ALA A O 1
ATOM 644 N N . LEU A 1 85 ? -2.124 -3.018 13.957 1.00 94.81 85 LEU A N 1
ATOM 645 C CA . LEU A 1 85 ? -0.700 -2.712 13.828 1.00 94.81 85 LEU A CA 1
ATOM 646 C C . LEU A 1 85 ? 0.113 -3.272 14.996 1.00 94.81 85 LEU A C 1
ATOM 648 O O . LEU A 1 85 ? 1.195 -3.815 14.769 1.00 94.81 85 LEU A O 1
ATOM 652 N N . SER A 1 86 ? -0.418 -3.228 16.219 1.00 96.19 86 SER A N 1
ATOM 653 C CA . SER A 1 86 ? 0.238 -3.805 17.395 1.00 96.19 86 SER A CA 1
ATOM 654 C C . SER A 1 86 ? 0.469 -5.307 17.239 1.00 96.19 86 SER A C 1
ATOM 656 O O . SER A 1 86 ? 1.528 -5.774 17.624 1.00 96.19 86 SER A O 1
ATOM 658 N N . LYS A 1 87 ? -0.424 -6.068 16.589 1.00 95.19 87 LYS A N 1
ATOM 659 C CA . LYS A 1 87 ? -0.223 -7.514 16.332 1.00 95.19 87 LYS A CA 1
ATOM 660 C C . LYS A 1 87 ? 1.040 -7.848 15.523 1.00 95.19 87 LYS A C 1
ATOM 662 O O . LYS A 1 87 ? 1.475 -8.994 15.528 1.00 95.19 87 LYS A O 1
ATOM 667 N N . VAL A 1 88 ? 1.581 -6.883 14.779 1.00 94.38 88 VAL A N 1
ATOM 668 C CA . VAL A 1 88 ? 2.697 -7.096 13.842 1.00 94.38 88 VAL A CA 1
ATOM 669 C C . VAL A 1 88 ? 3.954 -6.330 14.251 1.00 94.38 88 VAL A C 1
ATOM 671 O O . VAL A 1 88 ? 5.056 -6.789 13.963 1.00 94.38 88 VAL A O 1
ATOM 674 N N . LEU A 1 89 ? 3.791 -5.154 14.863 1.00 92.06 89 LEU A N 1
ATOM 675 C CA . LEU A 1 89 ? 4.877 -4.213 15.151 1.00 92.06 89 LEU A CA 1
ATOM 676 C C . LEU A 1 89 ? 5.302 -4.170 16.628 1.00 92.06 89 LEU A C 1
ATOM 678 O O . LEU A 1 89 ? 6.199 -3.387 16.943 1.00 92.06 89 LEU A O 1
ATOM 682 N N . SER A 1 90 ? 4.649 -4.939 17.508 1.00 75.81 90 SER A N 1
ATOM 683 C CA . SER A 1 90 ? 5.049 -5.064 18.919 1.00 75.81 90 SER A CA 1
ATOM 684 C C . SER A 1 90 ? 6.209 -6.028 19.136 1.00 75.81 90 SER A C 1
ATOM 686 O O . SER A 1 90 ? 6.408 -6.936 18.296 1.00 75.81 90 SER A O 1
#